Protein AF-A0AAE7ZN62-F1 (afdb_monomer_lite)

Organism: Phocaeicola vulgatus (NCBI:txid821)

Radius of gyration: 16.87 Å; chains: 1; bounding box: 42×28×40 Å

pLDDT: mean 94.15, std 5.89, range [55.0, 98.19]

Sequence (113 aa):
MSICVLAERYGVKGQTLRKQYKEKISDYRNWDQLEHAHDYLLYPENIGENLSLDETCLSNGDVYTILTNKAAKGRKGALVAMVRGVATDAVSGILRRLPHRKRLSVKTVTTDL

Foldseek 3Di:
DDQCVVQVVVVHHSVVSVCCCCPPNVCVVVDPCNVPVVFKDADLVLQAQEKEWEWDQDPPRWIKIWIFDVVCVPHPSGGGMIGTDDPCVRVVVVVVVRDPVSVVSHNYYDYDD

Secondary structure (DSSP, 8-state):
--HHHHHHHTT--HHHHHHHIIIIIS-GGG-TTTTTTTTEEE-GGG--SEEEEEEEEPTTS-EEEEEEEGGGTTSTT-EEEEEEB--HHHHHHHHTTS-HHHHTT--EEEE--

Structure (mmCIF, N/CA/C/O backbone):
data_AF-A0AAE7ZN62-F1
#
_entry.id   AF-A0AAE7ZN62-F1
#
loop_
_atom_site.group_PDB
_atom_site.id
_atom_site.type_symbol
_atom_site.label_atom_id
_atom_site.label_alt_id
_atom_site.label_comp_id
_atom_site.label_asym_id
_atom_site.label_entity_id
_atom_site.label_seq_id
_atom_site.pdbx_PDB_ins_code
_atom_site.Cartn_x
_atom_site.Cartn_y
_atom_site.Cartn_z
_atom_site.occupancy
_atom_site.B_iso_or_equiv
_atom_site.auth_seq_id
_atom_site.auth_comp_id
_atom_site.auth_asym_id
_atom_site.auth_atom_id
_atom_site.pdbx_PDB_model_num
ATOM 1 N N . MET A 1 1 ? 17.937 3.147 -4.302 1.00 73.75 1 MET A N 1
ATOM 2 C CA . MET A 1 1 ? 18.717 2.685 -5.476 1.00 73.75 1 MET A CA 1
ATOM 3 C C . MET A 1 1 ? 17.730 2.305 -6.568 1.00 73.75 1 MET A C 1
ATOM 5 O O . MET A 1 1 ? 16.798 1.576 -6.260 1.00 73.75 1 MET A O 1
ATOM 9 N N . SER A 1 2 ? 17.856 2.837 -7.785 1.00 89.06 2 SER A N 1
ATOM 10 C CA . SER A 1 2 ? 16.906 2.537 -8.868 1.00 89.06 2 SER A CA 1
ATOM 11 C C . SER A 1 2 ? 17.270 1.239 -9.597 1.00 89.06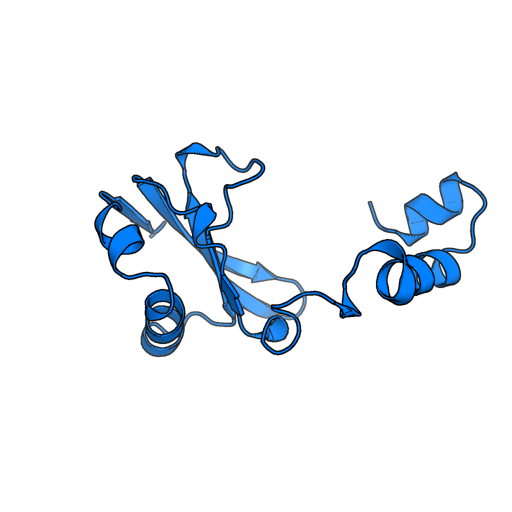 2 SER A C 1
ATOM 13 O O . SER A 1 2 ? 18.421 0.803 -9.569 1.00 89.06 2 SER A O 1
ATOM 15 N N . ILE A 1 3 ? 16.301 0.649 -10.301 1.00 91.38 3 ILE A N 1
ATOM 16 C CA . ILE A 1 3 ? 16.528 -0.537 -11.140 1.00 91.38 3 ILE A CA 1
ATOM 17 C C . ILE A 1 3 ? 17.566 -0.293 -12.249 1.00 91.38 3 ILE A C 1
ATOM 19 O O . ILE A 1 3 ? 18.284 -1.214 -12.624 1.00 91.38 3 ILE A O 1
ATOM 23 N N . CYS A 1 4 ? 17.693 0.945 -12.741 1.00 90.88 4 CYS A N 1
ATOM 24 C CA . CYS A 1 4 ? 18.709 1.306 -13.733 1.00 90.88 4 CYS A CA 1
ATOM 25 C C . CYS A 1 4 ? 20.114 1.309 -13.125 1.00 90.88 4 CYS A C 1
ATOM 27 O O . CYS A 1 4 ? 21.015 0.718 -13.706 1.00 90.88 4 CYS A O 1
ATOM 29 N N . VAL A 1 5 ? 20.272 1.883 -11.925 1.00 94.25 5 VAL A N 1
ATOM 30 C CA . VAL A 1 5 ? 21.553 1.871 -11.196 1.00 94.25 5 VAL A CA 1
ATOM 31 C C . VAL A 1 5 ? 21.979 0.439 -10.875 1.00 94.25 5 VAL A C 1
ATOM 33 O O . VAL A 1 5 ? 23.158 0.108 -10.958 1.00 94.25 5 VAL A O 1
ATOM 36 N N . LEU A 1 6 ? 21.025 -0.429 -10.523 1.00 93.44 6 LEU A N 1
ATOM 37 C CA . LEU A 1 6 ? 21.306 -1.848 -10.331 1.00 93.44 6 LEU A CA 1
ATOM 38 C C . LEU A 1 6 ? 21.774 -2.490 -11.644 1.00 93.44 6 LEU A C 1
ATOM 40 O O . LEU A 1 6 ? 22.815 -3.131 -11.660 1.00 93.44 6 LEU A O 1
ATOM 44 N N . ALA A 1 7 ? 21.049 -2.281 -12.745 1.00 93.94 7 ALA A N 1
ATOM 45 C CA . ALA A 1 7 ? 21.407 -2.845 -14.044 1.00 93.94 7 ALA A CA 1
ATOM 46 C C . ALA A 1 7 ? 22.833 -2.460 -14.475 1.00 93.94 7 ALA A C 1
ATOM 48 O O . ALA A 1 7 ? 23.611 -3.335 -14.843 1.00 93.94 7 ALA A O 1
ATOM 49 N N . GLU A 1 8 ? 23.192 -1.179 -14.353 1.00 93.56 8 GLU A N 1
ATOM 50 C CA . GLU A 1 8 ? 24.522 -0.662 -14.696 1.00 93.56 8 GLU A CA 1
ATOM 51 C C . GLU A 1 8 ? 25.637 -1.358 -13.906 1.00 93.56 8 GLU A C 1
ATOM 53 O O . GLU A 1 8 ? 26.635 -1.773 -14.493 1.00 93.56 8 GLU A O 1
ATOM 58 N N . ARG A 1 9 ? 25.443 -1.578 -12.597 1.00 95.25 9 ARG A N 1
ATOM 59 C CA . ARG A 1 9 ? 26.415 -2.285 -11.741 1.00 95.25 9 ARG A CA 1
ATOM 60 C C . ARG A 1 9 ? 26.669 -3.732 -12.164 1.00 95.25 9 ARG A C 1
ATOM 62 O O . ARG A 1 9 ? 27.739 -4.256 -11.877 1.00 95.25 9 ARG A O 1
ATOM 69 N N . TYR A 1 10 ? 25.705 -4.366 -12.827 1.00 94.19 10 TYR A N 1
ATOM 70 C CA . TYR A 1 10 ? 25.808 -5.745 -13.311 1.00 94.19 10 TYR A CA 1
ATOM 71 C C . TYR A 1 10 ? 26.049 -5.832 -14.829 1.00 94.19 10 TYR A C 1
ATOM 73 O O . TYR A 1 10 ? 25.920 -6.910 -15.403 1.00 94.19 10 TYR A O 1
ATOM 81 N N . GLY A 1 11 ? 26.380 -4.720 -15.501 1.00 94.69 11 GLY A N 1
ATOM 82 C CA . GLY A 1 11 ? 26.629 -4.703 -16.948 1.00 94.69 11 GLY A CA 1
ATOM 83 C C . GLY A 1 11 ? 25.377 -4.931 -17.808 1.00 94.69 11 GLY A C 1
ATOM 84 O O . GLY A 1 11 ? 25.478 -5.315 -18.971 1.00 94.69 11 GLY A O 1
ATOM 85 N N . VAL A 1 12 ? 24.183 -4.703 -17.253 1.00 95.19 12 VAL A N 1
ATOM 86 C CA . VAL A 1 12 ? 22.889 -4.882 -17.924 1.00 95.19 12 VAL A CA 1
ATOM 87 C C . VAL A 1 12 ? 22.316 -3.527 -18.348 1.00 95.19 12 VAL A C 1
ATOM 89 O O . VAL A 1 12 ? 22.408 -2.530 -17.637 1.00 95.19 12 VAL A O 1
ATOM 92 N N . LYS A 1 13 ? 21.640 -3.478 -19.502 1.00 94.81 13 LYS A N 1
ATOM 93 C CA . LYS A 1 13 ? 20.927 -2.271 -19.955 1.00 94.81 13 LYS A CA 1
ATOM 94 C C . LYS A 1 13 ? 19.733 -1.962 -19.040 1.00 94.81 13 LYS A C 1
ATOM 96 O O . LYS A 1 13 ? 18.753 -2.711 -19.023 1.00 94.81 13 LYS A O 1
ATOM 101 N N . GLY A 1 14 ? 19.757 -0.815 -18.357 1.00 94.50 14 GLY A N 1
ATOM 102 C CA . GLY A 1 14 ? 18.720 -0.402 -17.397 1.00 94.50 14 GLY A CA 1
ATOM 103 C C . GLY A 1 14 ? 17.293 -0.388 -17.948 1.00 94.50 14 GLY A C 1
ATOM 104 O O . GLY A 1 14 ? 16.384 -0.923 -17.317 1.00 94.50 14 GLY A O 1
ATOM 105 N N . GLN A 1 15 ? 17.085 0.139 -19.159 1.00 93.44 15 GLN A N 1
ATOM 106 C CA . GLN A 1 15 ? 15.761 0.129 -19.799 1.00 93.44 15 GLN A CA 1
ATOM 107 C C . GLN A 1 15 ? 15.246 -1.293 -20.059 1.00 93.44 15 GLN A C 1
ATOM 109 O O . GLN A 1 15 ? 14.060 -1.570 -19.873 1.00 93.44 15 GLN A O 1
ATOM 114 N N . THR A 1 16 ? 16.139 -2.205 -20.459 1.00 94.44 16 THR A N 1
ATOM 115 C CA . THR A 1 16 ? 15.789 -3.611 -20.689 1.00 94.44 16 THR A CA 1
ATOM 116 C C . THR A 1 16 ? 15.411 -4.279 -19.374 1.00 94.44 16 THR A C 1
ATOM 118 O O . THR A 1 16 ? 14.339 -4.875 -19.300 1.00 94.44 16 THR A O 1
ATOM 121 N N . LEU A 1 17 ? 16.219 -4.111 -18.321 1.00 95.06 17 LEU A N 1
ATOM 122 C CA . LEU A 1 17 ? 15.925 -4.689 -17.009 1.00 95.06 17 LEU A CA 1
ATOM 123 C C . LEU A 1 17 ? 14.617 -4.145 -16.426 1.00 95.06 17 LEU A C 1
ATOM 125 O O . LEU A 1 17 ? 13.803 -4.916 -15.930 1.00 95.06 17 LEU A O 1
ATOM 129 N N . ARG A 1 18 ? 14.361 -2.837 -16.550 1.00 94.81 18 ARG A N 1
ATOM 130 C CA . ARG A 1 18 ? 13.102 -2.217 -16.114 1.00 94.81 18 ARG A CA 1
ATOM 131 C C . ARG A 1 18 ? 11.887 -2.829 -16.810 1.00 94.81 18 ARG A C 1
ATOM 133 O O . ARG A 1 18 ? 10.900 -3.141 -16.144 1.00 94.81 18 ARG A O 1
ATOM 140 N N . LYS A 1 19 ? 11.954 -3.003 -18.134 1.00 94.94 19 LYS A N 1
ATOM 141 C CA . LYS A 1 19 ? 10.875 -3.625 -18.913 1.00 94.94 19 LYS A CA 1
ATOM 142 C C . LYS A 1 19 ? 10.685 -5.089 -18.517 1.00 94.94 19 LYS A C 1
ATOM 144 O O . LYS A 1 19 ? 9.558 -5.502 -18.283 1.00 94.94 19 LYS A O 1
ATOM 149 N N . GLN A 1 20 ? 11.768 -5.854 -18.404 1.00 94.94 20 GLN A N 1
ATOM 150 C CA . GLN A 1 20 ? 11.714 -7.265 -18.007 1.00 94.94 20 GLN A CA 1
ATOM 151 C C . GLN A 1 20 ? 11.136 -7.439 -16.602 1.00 94.94 20 GLN A C 1
ATOM 153 O O . GLN A 1 20 ? 10.272 -8.285 -16.398 1.00 94.94 20 GLN A O 1
ATOM 158 N N . TYR A 1 21 ? 11.541 -6.595 -15.653 1.00 94.62 21 TYR A N 1
ATOM 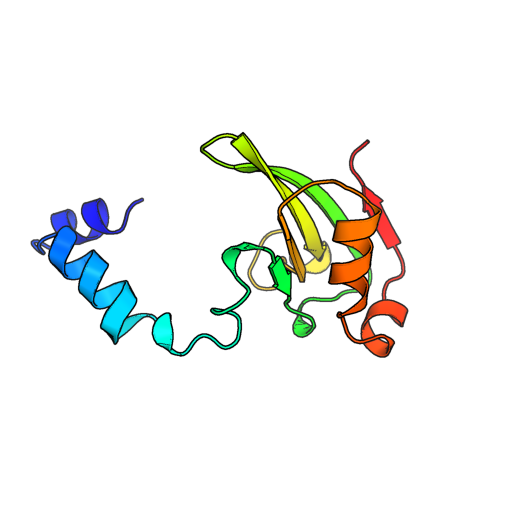159 C CA . TYR A 1 21 ? 11.004 -6.625 -14.299 1.00 94.62 21 TYR A CA 1
ATOM 160 C C . TYR A 1 21 ? 9.482 -6.472 -14.304 1.00 94.62 21 TYR A C 1
ATOM 162 O O . TYR A 1 21 ? 8.789 -7.381 -13.862 1.00 94.62 21 TYR A O 1
ATOM 170 N N . LYS A 1 22 ? 8.966 -5.397 -14.915 1.00 93.75 22 LYS A N 1
ATOM 171 C CA . LYS A 1 22 ? 7.523 -5.124 -14.979 1.00 93.75 22 LYS A CA 1
ATOM 172 C C . LYS A 1 22 ? 6.738 -6.180 -15.766 1.00 93.75 22 LYS A C 1
ATOM 174 O O . LYS A 1 22 ? 5.644 -6.557 -15.370 1.00 93.75 22 LYS A O 1
ATOM 179 N N . GLU A 1 23 ? 7.249 -6.606 -16.917 1.00 95.56 23 GLU A N 1
ATOM 180 C CA . GLU A 1 23 ? 6.461 -7.399 -17.869 1.00 95.56 23 GLU A CA 1
ATOM 181 C C . GLU A 1 23 ? 6.646 -8.914 -17.718 1.00 95.56 23 GLU A C 1
ATOM 183 O O . GLU A 1 23 ? 5.878 -9.665 -18.318 1.00 95.56 23 GLU A O 1
ATOM 188 N N . LYS A 1 24 ? 7.681 -9.375 -16.998 1.00 94.88 24 LYS A N 1
ATOM 189 C CA . LYS A 1 24 ? 8.063 -10.798 -16.959 1.00 94.88 24 LYS A CA 1
ATOM 190 C C . LYS A 1 24 ? 8.452 -11.345 -15.585 1.00 94.88 24 LYS A C 1
ATOM 192 O O . LYS A 1 24 ? 8.196 -12.517 -15.358 1.00 94.88 24 LYS A O 1
ATOM 197 N N . ILE A 1 25 ? 9.087 -10.562 -14.706 1.00 94.19 25 ILE A N 1
ATOM 198 C CA . ILE A 1 25 ? 9.764 -11.118 -13.511 1.00 94.19 25 ILE A CA 1
ATOM 199 C C . ILE A 1 25 ? 9.044 -10.779 -12.198 1.00 94.19 25 ILE A C 1
ATOM 201 O O . ILE A 1 25 ? 9.148 -11.533 -11.239 1.00 94.19 25 ILE A O 1
ATOM 205 N N . SER A 1 26 ? 8.340 -9.648 -12.114 1.00 94.00 26 SER A N 1
ATOM 206 C CA . SER A 1 26 ? 7.798 -9.146 -10.843 1.00 94.00 26 SER A CA 1
ATOM 207 C C . SER A 1 26 ? 6.324 -9.474 -10.597 1.00 94.00 26 SER A C 1
ATOM 209 O O . SER A 1 26 ? 5.732 -8.868 -9.708 1.00 94.00 26 SER A O 1
ATOM 211 N N . ASP A 1 27 ? 5.700 -10.296 -11.446 1.00 96.00 27 ASP A N 1
ATOM 212 C CA . ASP A 1 27 ? 4.254 -10.581 -11.440 1.00 96.00 27 ASP A CA 1
ATOM 213 C C . ASP A 1 27 ? 3.344 -9.345 -11.489 1.00 96.00 27 ASP A C 1
ATOM 215 O O . ASP A 1 27 ? 2.147 -9.433 -11.240 1.00 96.00 27 ASP A O 1
ATOM 219 N N . TYR A 1 28 ? 3.872 -8.184 -11.886 1.00 94.94 28 TYR A N 1
ATOM 220 C CA . TYR A 1 28 ? 3.125 -6.924 -11.860 1.00 94.94 28 TYR A CA 1
ATOM 221 C C . TYR A 1 28 ? 1.838 -6.990 -12.693 1.00 94.94 28 TYR A C 1
ATOM 223 O O . TYR A 1 28 ? 0.829 -6.410 -12.312 1.00 94.94 28 TYR A O 1
ATOM 231 N N . ARG A 1 29 ? 1.857 -7.716 -13.819 1.00 94.94 29 ARG A N 1
ATOM 232 C CA . ARG A 1 29 ? 0.681 -7.919 -14.682 1.00 94.94 29 ARG A CA 1
ATOM 233 C C . ARG A 1 29 ? -0.355 -8.883 -14.106 1.00 94.94 29 ARG A C 1
ATOM 235 O O . ARG A 1 29 ? -1.509 -8.804 -14.505 1.00 94.94 29 ARG A O 1
ATOM 242 N N . ASN A 1 30 ? 0.058 -9.748 -13.186 1.00 95.25 30 ASN A N 1
ATOM 243 C CA . ASN A 1 30 ? -0.791 -10.738 -12.526 1.00 95.25 30 ASN A CA 1
ATOM 244 C C . ASN A 1 30 ? -1.213 -10.278 -11.125 1.00 95.25 30 ASN A C 1
ATOM 246 O O . ASN A 1 30 ? -1.862 -11.031 -10.402 1.00 95.25 30 ASN A O 1
ATOM 250 N N . TRP A 1 31 ? -0.807 -9.074 -10.718 1.00 95.88 31 TRP A N 1
ATOM 251 C CA . TRP A 1 31 ? -1.127 -8.540 -9.411 1.00 95.88 31 TRP A CA 1
ATOM 252 C C . TRP A 1 31 ? -2.631 -8.287 -9.310 1.00 95.88 31 TRP A C 1
ATOM 254 O O . TRP A 1 31 ? -3.198 -7.511 -10.076 1.00 95.88 31 TRP A O 1
ATOM 264 N N . ASP A 1 32 ? -3.266 -8.942 -8.345 1.00 95.75 32 ASP A N 1
ATOM 265 C CA . ASP A 1 32 ? -4.706 -8.910 -8.088 1.00 95.75 32 ASP A CA 1
ATOM 266 C C . ASP A 1 32 ? -5.251 -7.498 -7.828 1.00 95.75 32 ASP A C 1
ATOM 268 O O . ASP A 1 32 ? -6.392 -7.202 -8.167 1.00 95.75 32 ASP A O 1
ATOM 272 N N . GLN A 1 33 ? -4.420 -6.608 -7.284 1.00 96.75 33 GLN A N 1
ATOM 273 C CA . GLN A 1 33 ? -4.788 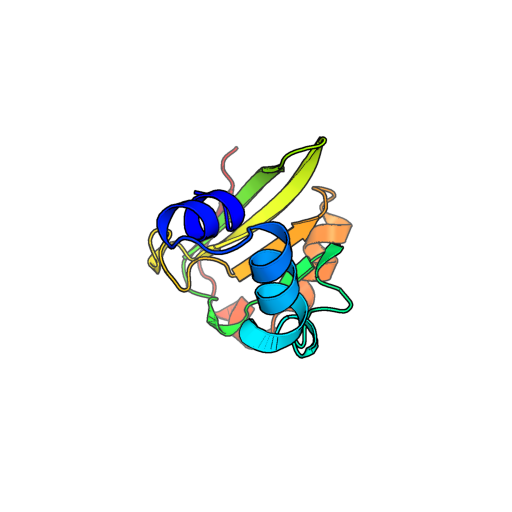-5.219 -7.007 1.00 96.75 33 GLN A CA 1
ATOM 274 C C . GLN A 1 33 ? -4.490 -4.254 -8.165 1.00 96.75 33 GLN A C 1
ATOM 276 O O . GLN A 1 33 ? -4.765 -3.062 -8.040 1.00 96.75 33 GLN A O 1
ATOM 281 N N . LEU A 1 34 ? -3.939 -4.723 -9.296 1.00 96.12 34 LEU A N 1
ATOM 282 C CA . LEU A 1 34 ? -3.445 -3.863 -10.382 1.00 96.12 34 LEU A CA 1
ATOM 283 C C . LEU A 1 34 ? -4.494 -2.870 -10.903 1.00 96.12 34 LEU A C 1
ATOM 285 O O . LEU A 1 34 ? -4.147 -1.726 -11.195 1.00 96.12 34 LEU A O 1
ATOM 289 N N . GLU A 1 35 ? -5.755 -3.295 -11.013 1.00 97.19 35 GLU A N 1
ATOM 290 C CA . GLU A 1 35 ? -6.855 -2.479 -11.546 1.00 97.19 35 GLU A CA 1
ATOM 291 C C . GLU A 1 35 ? -7.115 -1.219 -10.708 1.00 97.19 35 GLU A C 1
ATOM 293 O O . GLU A 1 35 ? -7.408 -0.162 -11.259 1.00 97.19 35 GLU A O 1
ATOM 298 N N . HIS A 1 36 ? -6.957 -1.309 -9.386 1.00 96.19 36 HIS A N 1
ATOM 299 C CA . HIS A 1 36 ? -7.246 -0.217 -8.455 1.00 96.19 36 HIS A CA 1
ATOM 300 C C . HIS A 1 36 ? -6.001 0.339 -7.752 1.00 96.19 36 HIS A C 1
ATOM 302 O O . HIS A 1 36 ? -6.109 1.266 -6.949 1.00 96.19 36 HIS A O 1
ATOM 308 N N . ALA A 1 37 ? -4.814 -0.198 -8.047 1.00 94.94 37 ALA A N 1
ATOM 309 C CA . ALA A 1 37 ? -3.558 0.133 -7.373 1.00 94.94 37 ALA A CA 1
ATOM 310 C C . ALA A 1 37 ? -3.143 1.605 -7.496 1.00 94.94 37 ALA A C 1
ATOM 312 O O . ALA A 1 37 ? -2.314 2.078 -6.721 1.00 94.94 37 ALA A O 1
ATOM 313 N N . HIS A 1 38 ? -3.695 2.323 -8.476 1.00 92.88 38 HIS A N 1
ATOM 314 C CA . HIS A 1 38 ? -3.501 3.762 -8.618 1.00 92.88 38 HIS A CA 1
ATOM 315 C C . HIS A 1 38 ? -4.221 4.566 -7.522 1.00 92.88 38 HIS A C 1
ATOM 317 O O . HIS A 1 38 ? -3.739 5.619 -7.110 1.00 92.88 38 HIS A O 1
ATOM 323 N N . ASP A 1 39 ? -5.355 4.064 -7.035 1.00 95.00 39 ASP A N 1
ATOM 324 C CA . ASP A 1 39 ? -6.209 4.783 -6.093 1.00 95.00 39 ASP A CA 1
ATOM 325 C C . ASP A 1 39 ? -6.067 4.242 -4.672 1.00 95.00 39 ASP A C 1
ATOM 327 O O . ASP A 1 39 ? -6.080 5.015 -3.713 1.00 95.00 39 ASP A O 1
ATOM 331 N N . TYR A 1 40 ? -5.916 2.925 -4.506 1.00 97.25 40 TYR A N 1
ATOM 332 C CA . TYR A 1 40 ? -5.693 2.332 -3.194 1.00 97.25 40 TYR A CA 1
ATOM 333 C C . TYR A 1 40 ? -5.058 0.940 -3.232 1.00 97.25 40 TYR A C 1
ATOM 335 O O . TYR A 1 40 ? -5.217 0.182 -4.187 1.00 97.25 40 TYR A O 1
ATOM 343 N N . LEU A 1 41 ? -4.415 0.582 -2.121 1.00 97.88 41 LEU A N 1
ATOM 344 C CA . LEU A 1 41 ? -3.871 -0.737 -1.812 1.00 97.88 41 LEU A CA 1
ATOM 345 C C . LEU A 1 41 ? -4.381 -1.202 -0.453 1.00 97.88 41 LEU A C 1
ATOM 347 O O . LEU A 1 41 ? -4.431 -0.410 0.489 1.00 97.88 41 LEU A O 1
ATOM 351 N N . LEU A 1 42 ? -4.725 -2.484 -0.340 1.00 98.12 42 LEU A N 1
ATOM 352 C CA . LEU A 1 42 ? -5.212 -3.107 0.889 1.00 98.12 42 LEU A CA 1
ATOM 353 C C . LEU A 1 42 ? -4.457 -4.408 1.162 1.00 98.12 42 LEU A C 1
ATOM 355 O O . LEU A 1 42 ? -4.357 -5.277 0.301 1.00 98.12 42 LEU A O 1
ATOM 359 N N . TYR A 1 43 ? -4.006 -4.569 2.401 1.00 97.81 43 TYR A N 1
ATOM 360 C CA . TYR A 1 43 ? -3.361 -5.780 2.908 1.00 97.81 43 TYR A CA 1
ATOM 361 C C . TYR A 1 43 ? -4.029 -6.199 4.225 1.00 97.81 43 TYR A C 1
ATOM 363 O O . TYR A 1 43 ? -3.507 -5.943 5.317 1.00 97.81 43 TYR A O 1
ATOM 371 N N . PRO A 1 44 ? -5.230 -6.808 4.169 1.00 97.44 44 PRO A N 1
ATOM 372 C CA . PRO A 1 44 ? -5.978 -7.208 5.359 1.00 97.44 44 PRO A CA 1
ATOM 373 C C . PRO A 1 44 ? -5.200 -8.118 6.317 1.00 97.44 44 PRO A C 1
ATOM 375 O O . PRO A 1 44 ? -5.487 -8.169 7.509 1.00 97.44 44 PRO A O 1
ATOM 378 N N . GLU A 1 45 ? -4.277 -8.926 5.811 1.00 97.38 45 GLU A N 1
ATOM 379 C CA . GLU A 1 45 ? -3.367 -9.793 6.564 1.00 97.38 45 GLU A CA 1
ATOM 380 C C . GLU A 1 45 ? -2.428 -9.031 7.498 1.00 97.38 45 GLU A C 1
ATOM 382 O O . GLU A 1 45 ? -2.016 -9.591 8.509 1.00 97.38 45 GLU A O 1
ATOM 387 N N . ASN A 1 46 ? -2.175 -7.752 7.224 1.00 98.06 46 ASN A N 1
ATOM 388 C CA . ASN A 1 46 ? -1.285 -6.922 8.025 1.00 98.06 46 ASN A CA 1
ATOM 389 C C . ASN A 1 46 ? -2.001 -6.213 9.182 1.00 98.06 46 ASN A C 1
ATOM 391 O O . ASN A 1 46 ? -1.339 -5.569 9.996 1.00 98.06 46 ASN A O 1
ATOM 395 N N . ILE A 1 47 ? -3.333 -6.323 9.292 1.00 97.81 47 ILE A N 1
ATOM 396 C CA . ILE A 1 47 ? -4.097 -5.724 10.397 1.00 97.81 47 ILE A CA 1
ATOM 397 C C . ILE A 1 47 ? -3.629 -6.312 11.735 1.00 97.81 47 ILE A C 1
ATOM 399 O O . ILE A 1 47 ? -3.662 -7.525 11.938 1.00 97.81 47 ILE A O 1
ATOM 403 N N . GLY A 1 48 ? -3.238 -5.431 12.657 1.00 96.25 48 GLY A N 1
ATOM 404 C CA . GLY A 1 48 ? -2.906 -5.751 14.044 1.00 96.25 48 GLY A CA 1
ATOM 405 C C . GLY A 1 48 ? -3.741 -4.937 15.033 1.00 96.25 48 GLY A C 1
ATOM 406 O O . GLY A 1 48 ? -4.593 -4.146 14.638 1.00 96.25 48 GLY A O 1
ATOM 407 N N . GLU A 1 49 ? -3.483 -5.118 16.329 1.00 97.50 49 GLU A N 1
ATOM 408 C CA . GLU A 1 49 ? -4.247 -4.439 17.388 1.00 97.50 49 GLU A CA 1
ATOM 409 C C . GLU A 1 49 ? -3.993 -2.925 17.450 1.00 97.50 49 GLU A C 1
ATOM 411 O O . GLU A 1 49 ? -4.890 -2.165 17.805 1.00 97.50 49 GLU A O 1
ATOM 416 N N . ASN A 1 50 ? -2.775 -2.487 17.119 1.00 97.31 50 ASN A N 1
ATOM 417 C CA . ASN A 1 50 ? -2.351 -1.093 17.230 1.00 97.31 50 ASN A CA 1
ATOM 418 C C . ASN A 1 50 ? -1.912 -0.582 15.861 1.00 97.31 50 ASN A C 1
ATOM 420 O O . ASN A 1 50 ? -0.897 -1.035 15.318 1.00 97.31 50 ASN A O 1
ATOM 424 N N . LEU A 1 51 ? -2.671 0.364 15.318 1.00 97.44 51 LEU A N 1
ATOM 425 C CA . LEU A 1 51 ? -2.426 0.946 14.005 1.00 97.44 51 LEU A CA 1
ATOM 426 C C . LEU A 1 51 ? -1.995 2.414 14.116 1.00 97.44 51 LEU A C 1
ATOM 428 O O . LEU A 1 51 ? -2.266 3.086 15.112 1.00 97.44 51 LEU A O 1
ATOM 432 N N . SER A 1 52 ? -1.315 2.898 13.083 1.00 96.44 52 SER A N 1
ATOM 433 C CA . SER A 1 52 ? -1.003 4.310 12.863 1.00 96.44 52 SER A CA 1
ATOM 434 C C . SER A 1 52 ? -1.609 4.749 11.543 1.00 96.44 52 SER A C 1
ATOM 436 O O . SER A 1 52 ? -1.537 3.996 10.570 1.00 96.44 52 SER A O 1
ATOM 438 N N . LEU A 1 53 ? -2.186 5.940 11.508 1.00 95.81 53 LEU A N 1
ATOM 439 C CA . LEU A 1 53 ? -2.686 6.572 10.299 1.00 95.81 53 LEU A CA 1
ATOM 440 C C . LEU A 1 53 ? -1.896 7.855 10.065 1.00 95.81 53 LEU A C 1
ATOM 442 O O . LEU A 1 53 ? -1.717 8.646 10.987 1.00 95.81 53 LEU A O 1
ATOM 446 N N . ASP A 1 54 ? -1.414 8.008 8.841 1.00 94.75 54 ASP A N 1
ATOM 447 C CA . ASP A 1 54 ? -0.470 9.051 8.458 1.00 94.75 54 ASP A CA 1
ATOM 448 C C . ASP A 1 54 ? -0.839 9.638 7.094 1.00 94.75 54 ASP A C 1
ATOM 450 O O . ASP A 1 54 ? -1.437 8.944 6.264 1.00 94.75 54 ASP A O 1
ATOM 454 N N . GLU A 1 55 ? -0.461 10.889 6.846 1.00 94.06 55 GLU A N 1
ATOM 455 C CA . GLU A 1 55 ? -0.666 11.576 5.569 1.00 94.06 55 GLU A CA 1
ATOM 456 C C . GLU A 1 55 ? 0.690 11.916 4.958 1.00 94.06 55 GLU A C 1
ATOM 458 O O . GLU A 1 55 ? 1.464 12.710 5.484 1.00 94.06 55 GLU A O 1
ATOM 463 N N . THR A 1 56 ? 1.009 11.299 3.823 1.00 91.62 56 THR A N 1
ATOM 464 C CA . THR A 1 56 ? 2.309 11.466 3.173 1.00 91.62 56 THR A CA 1
ATOM 465 C C . THR A 1 56 ? 2.136 11.978 1.755 1.00 91.62 56 THR A C 1
ATOM 467 O O . THR A 1 56 ? 1.478 11.354 0.923 1.00 91.62 56 THR A O 1
ATOM 470 N N . CYS A 1 57 ? 2.787 13.100 1.458 1.00 90.88 57 CYS A N 1
ATOM 471 C CA . CYS A 1 57 ? 2.941 13.588 0.095 1.00 90.88 57 CYS A CA 1
ATOM 472 C C . CYS A 1 57 ? 4.080 12.830 -0.597 1.00 90.88 57 CYS A C 1
ATOM 474 O O . CYS A 1 57 ? 5.229 12.864 -0.151 1.00 90.88 57 CYS A O 1
ATOM 476 N N . LEU A 1 58 ? 3.757 12.127 -1.680 1.00 84.31 58 LEU A N 1
ATOM 477 C CA . LEU A 1 58 ? 4.737 11.504 -2.560 1.00 84.31 58 LEU A CA 1
ATOM 478 C C . LEU A 1 58 ? 5.108 12.462 -3.700 1.00 84.31 58 LEU A C 1
ATOM 480 O O . LEU A 1 58 ? 4.559 13.553 -3.860 1.00 84.31 58 LEU A O 1
ATOM 484 N N . SER A 1 59 ? 6.096 12.071 -4.502 1.00 79.06 59 SER A N 1
ATOM 485 C CA . SER A 1 59 ? 6.559 12.877 -5.634 1.00 79.06 59 SER A CA 1
ATOM 486 C C . SER A 1 59 ? 5.407 13.263 -6.566 1.00 79.06 59 SER A C 1
ATOM 488 O O . SER A 1 59 ? 4.544 12.435 -6.844 1.00 79.06 59 SER A O 1
ATOM 490 N N . ASN A 1 60 ? 5.470 14.485 -7.102 1.00 77.94 60 ASN A N 1
ATOM 491 C CA . ASN A 1 60 ? 4.474 15.114 -7.984 1.00 77.94 60 ASN A CA 1
ATOM 492 C C . ASN A 1 60 ? 3.204 15.642 -7.291 1.00 77.94 60 ASN A C 1
ATOM 494 O O . ASN A 1 60 ? 2.250 15.989 -7.979 1.00 77.94 60 ASN A O 1
ATOM 498 N N . GLY A 1 61 ? 3.202 15.764 -5.958 1.00 78.75 61 GLY A N 1
ATOM 499 C CA . GLY A 1 61 ? 2.122 16.428 -5.216 1.00 78.75 61 GLY A CA 1
ATOM 500 C C . GLY A 1 61 ? 0.932 15.530 -4.877 1.00 78.75 61 GLY A C 1
ATOM 501 O O . GLY A 1 61 ? -0.058 16.014 -4.332 1.00 78.75 61 GLY A O 1
ATOM 502 N N . ASP A 1 62 ? 1.022 14.231 -5.168 1.00 87.12 62 ASP A N 1
ATOM 503 C CA . ASP A 1 62 ? 0.017 13.261 -4.747 1.00 87.12 62 ASP A CA 1
ATOM 504 C C . ASP A 1 62 ? 0.141 12.992 -3.243 1.00 87.12 62 ASP A C 1
ATOM 506 O O . ASP A 1 62 ? 1.153 12.467 -2.771 1.00 87.12 62 ASP A O 1
ATOM 510 N N . VAL A 1 63 ? -0.908 13.319 -2.490 1.00 92.81 63 VAL A N 1
ATOM 511 C CA . VAL A 1 63 ? -1.003 13.012 -1.058 1.00 92.81 63 VAL A CA 1
ATOM 512 C C . VAL A 1 63 ? -1.698 11.672 -0.870 1.00 92.81 63 VAL A C 1
ATOM 514 O O . VAL A 1 63 ? -2.689 11.391 -1.542 1.00 92.81 63 VAL A O 1
ATOM 517 N N . TYR A 1 64 ? -1.189 10.851 0.043 1.00 94.94 64 TYR A N 1
ATOM 518 C CA . TYR A 1 64 ? -1.750 9.551 0.388 1.00 94.94 64 TYR A CA 1
ATOM 519 C C . TYR A 1 64 ? -2.009 9.454 1.885 1.00 94.94 64 TYR A C 1
ATOM 521 O O . TYR A 1 64 ? -1.147 9.815 2.684 1.00 94.94 64 TYR A O 1
ATOM 529 N N . THR A 1 65 ? -3.143 8.871 2.257 1.00 96.25 65 THR A N 1
ATOM 530 C CA . THR A 1 65 ? -3.372 8.379 3.613 1.00 96.25 65 THR A CA 1
ATOM 531 C C . THR A 1 65 ? -2.871 6.941 3.728 1.00 96.25 65 THR A C 1
ATOM 533 O O . THR A 1 65 ? -3.289 6.055 2.976 1.00 96.25 65 THR A O 1
ATOM 536 N N . ILE A 1 66 ? -1.979 6.688 4.682 1.00 96.56 66 ILE A N 1
ATOM 537 C CA . ILE A 1 66 ? -1.337 5.392 4.903 1.00 96.56 66 ILE A CA 1
ATOM 538 C C . ILE A 1 66 ? -1.760 4.853 6.267 1.00 96.56 66 ILE A C 1
ATOM 540 O O . ILE A 1 66 ? -1.584 5.504 7.290 1.00 96.56 66 ILE A O 1
ATOM 544 N N . LEU A 1 67 ? -2.288 3.630 6.287 1.00 97.56 67 LEU A N 1
ATOM 545 C CA . LEU A 1 67 ? -2.587 2.887 7.507 1.00 97.56 67 LEU A CA 1
ATOM 546 C C . LEU A 1 67 ? -1.500 1.834 7.723 1.00 97.56 67 LEU A C 1
ATOM 548 O O . LEU A 1 67 ? -1.293 0.964 6.871 1.00 97.56 67 LEU A O 1
ATOM 552 N N . THR A 1 68 ? -0.826 1.880 8.868 1.00 97.62 68 THR A N 1
ATOM 553 C CA . THR A 1 68 ? 0.268 0.964 9.206 1.00 97.62 68 THR A CA 1
ATOM 554 C C . THR A 1 68 ? 0.044 0.227 10.522 1.00 97.62 68 THR A C 1
ATOM 556 O O . THR A 1 68 ? -0.569 0.738 11.452 1.00 97.62 68 THR A O 1
ATOM 559 N N . ASN A 1 69 ? 0.557 -0.996 10.619 1.00 97.81 69 ASN A N 1
ATOM 560 C CA . ASN A 1 69 ? 0.594 -1.800 11.829 1.00 97.81 69 ASN A CA 1
ATOM 561 C C . ASN A 1 69 ? 1.877 -1.517 12.616 1.00 97.81 69 ASN A C 1
ATOM 563 O O . ASN A 1 69 ? 2.990 -1.830 12.175 1.00 97.81 69 ASN A O 1
ATOM 567 N N . LYS A 1 70 ? 1.717 -0.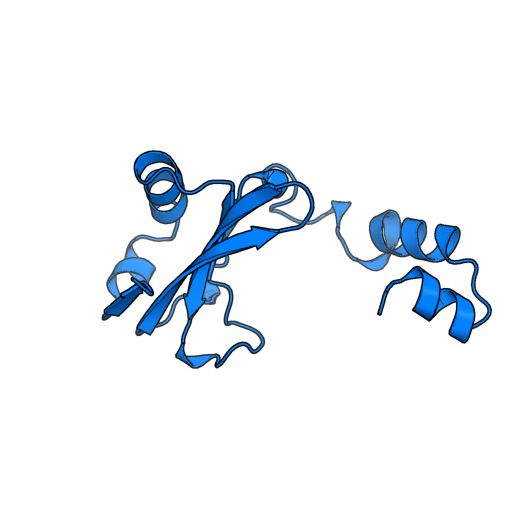988 13.832 1.00 95.69 70 LYS A N 1
ATOM 568 C CA . LYS A 1 70 ? 2.836 -0.597 14.697 1.00 95.69 70 LYS A CA 1
ATOM 569 C C . LYS A 1 70 ? 3.679 -1.782 15.161 1.00 95.69 70 LYS A C 1
ATOM 571 O O . LYS A 1 70 ? 4.886 -1.637 15.353 1.00 95.69 70 LYS A O 1
ATOM 576 N N . ALA A 1 71 ? 3.085 -2.970 15.295 1.00 95.56 71 ALA A N 1
ATOM 577 C CA . ALA A 1 71 ? 3.802 -4.165 15.742 1.00 95.56 71 ALA A CA 1
ATOM 578 C C . ALA A 1 71 ? 4.920 -4.579 14.766 1.00 95.56 71 ALA A C 1
ATOM 580 O O . ALA A 1 71 ? 5.952 -5.110 15.184 1.00 95.56 71 ALA A O 1
ATOM 581 N N . ALA A 1 72 ? 4.756 -4.283 13.472 1.00 95.94 72 ALA A N 1
ATOM 582 C CA . ALA A 1 72 ? 5.752 -4.590 12.450 1.00 95.94 72 ALA A CA 1
ATOM 583 C C . ALA A 1 72 ? 6.984 -3.665 12.507 1.00 95.94 72 ALA A C 1
ATOM 585 O O . ALA A 1 72 ? 8.047 -4.036 11.999 1.00 95.94 72 ALA A O 1
ATOM 586 N N . LYS A 1 73 ? 6.887 -2.497 13.164 1.00 93.75 73 LYS A N 1
ATOM 587 C CA . LYS A 1 73 ? 7.978 -1.513 13.310 1.00 93.75 73 LYS A CA 1
ATOM 588 C C . LYS A 1 73 ? 8.595 -1.107 11.960 1.00 93.75 73 L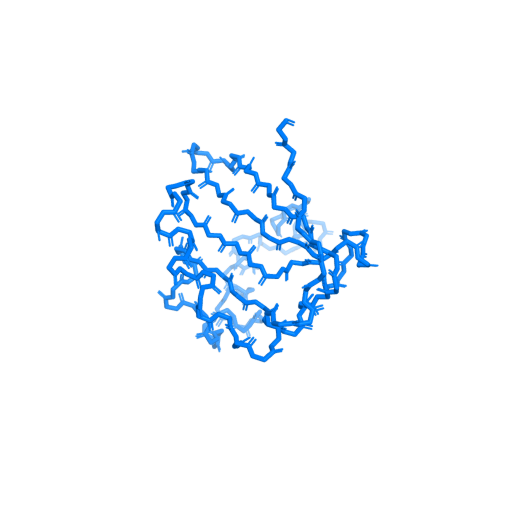YS A C 1
ATOM 590 O O . LYS A 1 73 ? 9.807 -1.172 11.786 1.00 93.75 73 LYS A O 1
ATOM 595 N N . GLY A 1 74 ? 7.749 -0.795 10.975 1.00 90.12 74 GLY A N 1
ATOM 596 C CA . GLY A 1 74 ? 8.176 -0.389 9.625 1.00 90.12 74 GLY A CA 1
ATOM 597 C C . GLY A 1 74 ? 8.752 -1.509 8.747 1.00 90.12 74 GLY A C 1
ATOM 598 O O . GLY A 1 74 ? 9.229 -1.245 7.648 1.00 90.12 74 GLY A O 1
ATOM 599 N N . ARG A 1 75 ? 8.724 -2.766 9.205 1.00 95.50 75 ARG A N 1
ATOM 600 C CA . ARG A 1 75 ? 9.209 -3.927 8.439 1.00 95.50 75 ARG A CA 1
ATOM 601 C C . ARG A 1 75 ? 8.085 -4.554 7.609 1.00 95.50 75 ARG A C 1
ATOM 603 O O . ARG A 1 75 ? 6.958 -4.062 7.577 1.00 95.50 75 ARG A O 1
ATOM 610 N N . LYS A 1 76 ? 8.388 -5.670 6.934 1.00 94.88 76 LYS A N 1
ATOM 611 C CA . LYS A 1 76 ? 7.392 -6.476 6.212 1.00 94.88 76 LYS A CA 1
ATOM 612 C C . LYS A 1 76 ? 6.178 -6.743 7.113 1.00 94.88 76 LYS A C 1
ATOM 614 O O . LYS A 1 76 ? 6.340 -7.174 8.251 1.00 94.88 76 LYS A O 1
ATOM 619 N N . GLY A 1 77 ? 4.987 -6.474 6.586 1.00 95.69 77 GLY A N 1
ATOM 620 C CA . GLY A 1 77 ? 3.728 -6.574 7.324 1.00 95.69 77 GLY A CA 1
ATOM 621 C C . GLY A 1 77 ? 3.280 -5.282 8.014 1.00 95.69 77 GLY A C 1
ATOM 622 O O . GLY A 1 77 ? 2.271 -5.288 8.708 1.00 95.69 77 GLY A O 1
ATOM 623 N N . ALA A 1 78 ? 4.008 -4.171 7.845 1.00 97.38 78 ALA A N 1
ATOM 624 C CA . ALA A 1 78 ? 3.591 -2.878 8.384 1.00 97.38 78 ALA A CA 1
ATOM 625 C C . ALA A 1 78 ? 2.457 -2.240 7.579 1.00 97.38 78 ALA A C 1
ATOM 627 O O . ALA A 1 78 ? 1.555 -1.677 8.176 1.00 97.38 78 ALA A O 1
ATOM 628 N N . LEU A 1 79 ? 2.472 -2.302 6.249 1.00 97.62 79 LEU A N 1
ATOM 629 C CA . LEU A 1 79 ? 1.482 -1.599 5.432 1.00 97.62 79 LEU A CA 1
ATOM 630 C C . LEU A 1 79 ? 0.132 -2.326 5.456 1.00 97.62 79 LEU A C 1
ATOM 632 O O . LEU A 1 79 ? 0.040 -3.441 4.957 1.00 97.62 79 LEU A O 1
ATOM 636 N N . VAL A 1 80 ? -0.909 -1.703 6.005 1.00 98.19 80 VAL A N 1
ATOM 637 C CA . VAL A 1 80 ? -2.278 -2.250 6.030 1.00 98.19 80 VAL A CA 1
ATOM 638 C C . VAL A 1 80 ? -3.105 -1.693 4.882 1.00 98.19 80 VAL A C 1
ATOM 640 O O . VAL A 1 80 ? -3.823 -2.439 4.221 1.00 98.19 80 VAL A O 1
ATOM 643 N N . ALA A 1 81 ? -3.017 -0.387 4.648 1.00 98.12 81 ALA A N 1
ATOM 644 C CA . ALA A 1 81 ? -3.678 0.266 3.533 1.00 98.12 81 ALA A CA 1
ATOM 645 C C . ALA A 1 81 ? -2.887 1.491 3.076 1.00 98.12 81 ALA A C 1
ATOM 647 O O . ALA A 1 81 ? -2.203 2.131 3.872 1.00 98.12 81 ALA A O 1
ATOM 648 N N . MET A 1 82 ? -3.021 1.829 1.802 1.00 97.38 82 MET A N 1
ATOM 649 C CA . MET A 1 82 ? -2.554 3.083 1.222 1.00 97.38 82 MET A CA 1
ATOM 650 C C . MET A 1 82 ? -3.672 3.600 0.332 1.00 97.38 82 MET A C 1
ATOM 652 O O . MET A 1 82 ? -4.156 2.853 -0.509 1.00 97.38 82 MET A O 1
ATOM 656 N N . VAL A 1 83 ? -4.117 4.833 0.535 1.00 97.44 83 VAL A N 1
ATOM 657 C CA . VAL A 1 83 ? -5.243 5.423 -0.196 1.00 97.44 83 VAL A CA 1
ATOM 658 C C . VAL A 1 83 ? -4.811 6.771 -0.741 1.00 97.44 83 VAL A C 1
ATOM 660 O O . VAL A 1 83 ? -4.209 7.557 -0.016 1.00 97.44 83 VAL A O 1
ATOM 663 N N . ARG A 1 84 ? -5.092 7.039 -2.014 1.00 95.50 84 ARG A N 1
ATOM 664 C CA . ARG A 1 84 ? -4.810 8.328 -2.639 1.00 95.50 84 ARG A CA 1
ATOM 665 C C . ARG A 1 84 ? -5.808 9.378 -2.146 1.00 95.50 84 ARG A C 1
ATOM 667 O O . ARG A 1 84 ? -7.019 9.179 -2.215 1.00 95.50 84 ARG A O 1
ATOM 674 N N . GLY A 1 85 ? -5.290 10.513 -1.694 1.00 94.38 85 GLY A N 1
ATOM 675 C CA . GLY A 1 85 ? -6.041 11.620 -1.109 1.00 94.38 85 GLY A CA 1
ATOM 676 C C . GLY A 1 85 ? -6.193 11.529 0.410 1.00 94.38 85 GLY A C 1
ATOM 677 O O . GLY A 1 85 ? -5.855 10.525 1.026 1.00 94.38 85 GLY A O 1
ATOM 678 N N . VAL A 1 86 ? -6.722 12.612 0.987 1.00 93.19 86 VAL A N 1
ATOM 679 C CA . VAL A 1 86 ? -6.914 12.811 2.442 1.00 93.19 86 VAL A CA 1
ATOM 680 C C . VAL A 1 86 ? -8.378 13.049 2.824 1.00 93.19 86 VAL A C 1
ATOM 682 O O . VAL A 1 86 ? -8.723 13.187 3.993 1.00 93.19 86 VAL A O 1
ATOM 685 N N . ALA A 1 87 ? -9.277 13.099 1.836 1.00 94.25 87 ALA A N 1
ATOM 686 C CA . ALA A 1 87 ? -10.695 13.331 2.077 1.00 94.25 87 ALA A CA 1
ATOM 687 C C . ALA A 1 87 ? -11.289 12.182 2.907 1.00 94.25 87 ALA A C 1
ATOM 689 O O . ALA A 1 87 ? -11.341 11.036 2.453 1.00 94.25 87 ALA A O 1
ATOM 690 N N . THR A 1 88 ? -11.761 12.499 4.115 1.00 92.62 88 THR A N 1
ATOM 691 C CA . THR A 1 88 ? -12.168 11.510 5.122 1.00 92.62 88 THR A CA 1
ATOM 692 C C . THR A 1 88 ? -13.213 10.524 4.607 1.00 92.62 88 THR A C 1
ATOM 694 O O . THR A 1 88 ? -13.076 9.324 4.838 1.00 92.62 88 THR A O 1
ATOM 697 N N . ASP A 1 89 ? -14.225 10.990 3.872 1.00 95.88 89 ASP A N 1
ATOM 698 C CA . ASP A 1 89 ? -15.282 10.120 3.342 1.00 95.88 89 ASP A CA 1
ATOM 699 C C . ASP A 1 89 ? -14.749 9.118 2.314 1.00 95.88 89 ASP A C 1
ATOM 701 O O . ASP A 1 89 ? -15.088 7.932 2.365 1.00 95.88 89 ASP A O 1
ATOM 705 N N . ALA A 1 90 ? -13.856 9.566 1.427 1.00 95.00 90 ALA A N 1
ATOM 706 C CA . ALA A 1 90 ? -13.220 8.710 0.432 1.00 95.00 90 ALA A CA 1
ATOM 707 C C . ALA A 1 90 ? -12.313 7.669 1.104 1.00 95.00 90 ALA A C 1
ATOM 709 O O . ALA A 1 90 ? -12.467 6.467 0.874 1.00 95.00 90 ALA A O 1
ATOM 710 N N . VAL A 1 91 ? -11.428 8.113 2.002 1.00 96.56 91 VAL A N 1
ATOM 711 C CA . VAL A 1 91 ? -10.511 7.233 2.740 1.00 96.56 91 VAL A CA 1
ATOM 712 C C . VAL A 1 91 ? -11.290 6.217 3.573 1.00 96.56 91 VAL A C 1
ATOM 714 O O . VAL A 1 91 ? -11.042 5.014 3.492 1.00 96.56 91 VAL A O 1
ATOM 717 N N . SER A 1 92 ? -12.287 6.670 4.332 1.00 96.25 92 SER A N 1
ATOM 718 C CA . SER A 1 92 ? -13.131 5.804 5.153 1.00 96.25 92 SER A CA 1
ATOM 719 C C . SER A 1 92 ? -13.909 4.795 4.306 1.00 96.25 92 SER A C 1
ATOM 721 O O . SER A 1 92 ? -14.011 3.623 4.678 1.00 96.25 92 SER A O 1
ATOM 723 N N . GLY A 1 93 ? -14.431 5.214 3.149 1.00 97.69 93 GLY A N 1
ATOM 724 C CA . GLY A 1 93 ? -15.098 4.332 2.192 1.00 97.69 93 GLY A CA 1
ATOM 725 C C . GLY A 1 93 ? -14.196 3.190 1.721 1.00 97.69 93 GLY A C 1
ATOM 726 O O . GLY A 1 93 ? -14.628 2.035 1.691 1.00 97.69 93 GLY A O 1
ATOM 727 N N . ILE A 1 94 ? -12.925 3.481 1.436 1.00 98.06 94 ILE A N 1
ATOM 728 C CA . ILE A 1 94 ? -11.934 2.463 1.068 1.00 98.06 94 ILE A CA 1
ATOM 729 C C . ILE A 1 94 ? -11.573 1.569 2.258 1.00 98.06 94 ILE A C 1
ATOM 731 O O . ILE A 1 94 ? -11.624 0.345 2.137 1.00 98.06 94 ILE A O 1
ATOM 735 N N . LEU A 1 95 ? -11.287 2.133 3.435 1.00 97.31 95 LEU A N 1
ATOM 736 C CA . LEU A 1 95 ? -10.931 1.347 4.624 1.00 97.31 95 LEU A CA 1
ATOM 737 C C . LEU A 1 95 ? -12.056 0.402 5.077 1.00 97.31 95 LEU A C 1
ATOM 739 O O . LEU A 1 95 ? -11.783 -0.662 5.634 1.00 97.31 95 LEU A O 1
ATOM 743 N N . ARG A 1 96 ? -13.327 0.725 4.807 1.00 97.62 96 ARG A N 1
ATOM 744 C CA . ARG A 1 96 ? -14.463 -0.173 5.088 1.00 97.62 96 ARG A CA 1
ATOM 745 C C . ARG A 1 96 ? -14.453 -1.457 4.259 1.00 97.62 96 ARG A C 1
ATOM 747 O O . ARG A 1 96 ? -15.061 -2.430 4.711 1.00 97.62 96 ARG A O 1
ATOM 754 N N . ARG A 1 97 ? -13.740 -1.489 3.123 1.00 97.31 97 ARG A N 1
ATOM 755 C CA . ARG A 1 97 ? -13.517 -2.704 2.316 1.00 97.31 97 ARG A CA 1
ATOM 756 C C . ARG A 1 97 ? -12.658 -3.735 3.051 1.00 97.31 97 ARG A C 1
ATOM 758 O O . ARG A 1 97 ? -12.737 -4.919 2.739 1.00 97.31 97 ARG A O 1
ATOM 765 N N . LEU A 1 98 ? -11.879 -3.321 4.059 1.00 97.44 98 LEU A N 1
ATOM 766 C CA . LEU A 1 98 ? -11.178 -4.260 4.932 1.00 97.44 98 LEU A CA 1
ATOM 767 C C . LEU A 1 98 ? -12.196 -5.139 5.687 1.00 97.44 98 LEU A C 1
ATOM 769 O O . LEU A 1 98 ? -13.182 -4.607 6.224 1.00 97.44 98 LEU A O 1
ATOM 773 N N . PRO A 1 99 ? -11.954 -6.461 5.801 1.00 97.81 99 PRO A N 1
ATOM 774 C CA . PRO A 1 99 ? -12.872 -7.394 6.443 1.00 97.81 99 PRO A CA 1
ATOM 775 C C . PRO A 1 99 ? -13.297 -6.922 7.831 1.00 97.81 99 PRO A C 1
ATOM 777 O O . PRO A 1 99 ? -12.460 -6.668 8.701 1.00 97.81 99 PRO A O 1
ATOM 780 N N . HIS A 1 100 ? -14.610 -6.852 8.055 1.00 97.19 100 HIS A N 1
ATOM 781 C CA . HIS A 1 100 ? -15.178 -6.324 9.296 1.00 97.19 100 HIS A CA 1
ATOM 782 C C . HIS A 1 100 ? -14.625 -7.035 10.539 1.00 97.19 100 HIS A C 1
ATOM 784 O O . HIS A 1 100 ? -14.187 -6.380 11.480 1.00 97.19 100 HIS A O 1
ATOM 790 N N . ARG A 1 101 ? -14.525 -8.371 10.493 1.00 96.81 101 ARG A N 1
ATOM 791 C CA . ARG A 1 101 ? -13.972 -9.188 11.584 1.00 96.81 101 ARG A CA 1
ATOM 792 C C . ARG A 1 101 ? -12.538 -8.801 11.964 1.00 96.81 101 ARG A C 1
ATOM 794 O O . ARG A 1 101 ? -12.204 -8.846 13.139 1.00 96.81 101 ARG A O 1
ATOM 801 N N . LYS A 1 102 ? -11.703 -8.409 10.994 1.00 96.62 102 LYS A N 1
ATOM 802 C CA . LYS A 1 102 ? -10.333 -7.947 11.266 1.00 96.62 102 LYS A CA 1
ATOM 803 C C . LYS A 1 102 ? -10.310 -6.522 11.812 1.00 96.62 102 LYS A C 1
ATOM 805 O O . LYS A 1 102 ? -9.507 -6.210 12.676 1.00 96.62 102 LYS A O 1
ATOM 810 N N . ARG A 1 103 ? -11.215 -5.652 11.359 1.00 96.88 103 ARG A N 1
ATOM 811 C CA . ARG A 1 103 ? -11.334 -4.298 11.925 1.00 96.88 103 ARG A CA 1
ATOM 812 C C . ARG A 1 103 ? -11.740 -4.322 13.402 1.00 96.88 103 ARG A C 1
ATOM 814 O O . ARG A 1 103 ? -11.270 -3.486 14.157 1.00 96.88 103 ARG A O 1
ATOM 821 N N . LEU A 1 104 ? -12.539 -5.305 13.822 1.00 96.94 104 LEU A N 1
ATOM 822 C CA . LEU A 1 104 ? -12.933 -5.479 15.226 1.00 96.94 104 LEU A CA 1
ATOM 823 C C . LEU A 1 104 ? -11.778 -5.871 16.163 1.00 96.94 104 LEU A C 1
ATOM 825 O O . LEU A 1 104 ? -11.905 -5.680 17.366 1.00 96.94 104 LEU A O 1
ATOM 829 N N . SER A 1 105 ? -10.663 -6.409 15.652 1.00 95.81 105 SER A N 1
ATOM 830 C CA . SER A 1 105 ? -9.493 -6.712 16.493 1.00 95.81 105 SER A CA 1
ATOM 831 C C . SER A 1 105 ? -8.593 -5.499 16.746 1.00 95.81 105 SER A C 1
ATOM 833 O O . SER A 1 105 ? -7.645 -5.597 17.522 1.00 95.81 105 SER A O 1
ATOM 835 N N . VAL A 1 106 ? -8.854 -4.368 16.085 1.00 97.56 106 VAL A N 1
ATOM 836 C CA . VAL A 1 106 ? -8.106 -3.125 16.294 1.00 97.56 106 VAL A CA 1
ATOM 837 C C . VAL A 1 106 ? -8.539 -2.506 17.621 1.00 97.56 106 VAL A C 1
ATOM 839 O O . VAL A 1 106 ? -9.721 -2.260 17.843 1.00 97.56 106 VAL A O 1
ATOM 842 N N . LYS A 1 107 ? -7.573 -2.242 18.500 1.00 97.5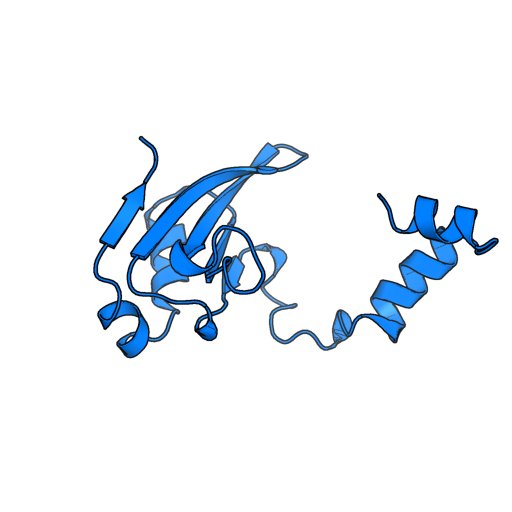6 107 LYS A N 1
ATOM 843 C CA . LYS A 1 107 ? -7.776 -1.601 19.805 1.00 97.56 107 LYS A CA 1
ATOM 844 C C . LYS A 1 107 ? -7.499 -0.109 19.745 1.00 97.56 107 LYS A C 1
ATOM 846 O O . LYS A 1 107 ? -8.216 0.672 20.358 1.00 97.56 107 LYS A O 1
ATOM 851 N N . THR A 1 108 ? -6.452 0.283 19.021 1.00 96.69 108 THR A N 1
ATOM 852 C CA . THR A 1 108 ? -6.054 1.686 18.907 1.00 96.69 108 THR A CA 1
ATOM 853 C C . THR A 1 108 ? -5.663 2.028 17.478 1.00 96.69 108 THR A C 1
ATOM 855 O O . THR A 1 108 ? -5.017 1.246 16.777 1.00 96.69 108 THR A O 1
ATOM 858 N N . VAL A 1 109 ? -6.054 3.227 17.059 1.00 95.81 109 VAL A N 1
ATOM 859 C CA . VAL A 1 109 ? -5.534 3.894 15.869 1.00 95.81 109 VAL A CA 1
ATOM 860 C C . VAL A 1 109 ? -5.041 5.247 16.343 1.00 95.81 109 VAL A C 1
ATOM 862 O O . VAL A 1 109 ? -5.816 6.004 16.921 1.00 95.81 109 VAL A O 1
ATOM 865 N N . THR A 1 110 ? -3.760 5.533 16.151 1.00 94.56 110 THR A N 1
ATOM 866 C CA . THR A 1 110 ? -3.230 6.875 16.401 1.00 94.56 110 THR A CA 1
ATOM 867 C C . THR A 1 110 ? -3.070 7.604 15.087 1.00 94.56 110 THR A C 1
ATOM 869 O O . THR A 1 110 ? -2.653 7.003 14.098 1.00 94.56 110 THR A O 1
ATOM 872 N N . THR A 1 111 ? -3.353 8.891 15.107 1.00 89.56 111 THR A N 1
ATOM 873 C CA . THR A 1 111 ? -3.038 9.813 14.024 1.00 89.56 111 THR A CA 1
ATOM 874 C C . THR A 1 111 ? -1.995 10.775 14.563 1.00 89.56 111 THR A C 1
ATOM 876 O O . THR A 1 111 ? -2.142 11.218 15.705 1.00 89.56 111 THR A O 1
ATOM 879 N N . ASP A 1 112 ? -0.974 11.100 13.783 1.00 71.94 112 ASP A N 1
ATOM 880 C CA . ASP A 1 112 ? -0.075 12.186 14.161 1.00 71.94 112 ASP A CA 1
ATOM 881 C C . ASP A 1 112 ? -0.770 13.510 13.795 1.00 71.94 112 ASP A C 1
ATOM 883 O O . ASP A 1 112 ? -0.881 13.867 12.623 1.00 71.94 112 ASP A O 1
ATOM 887 N N . LEU A 1 113 ? -1.322 14.175 14.817 1.00 55.00 113 LEU A N 1
ATOM 888 C CA . LEU A 1 113 ? -1.855 15.543 14.802 1.00 55.00 113 LEU A CA 1
ATOM 889 C C . LEU A 1 113 ? -1.363 16.284 16.046 1.00 55.00 113 LEU A C 1
ATOM 891 O O . LEU A 1 113 ? -1.453 15.692 17.148 1.00 55.00 113 LEU A O 1
#